Protein AF-X0Y6X8-F1 (afdb_monomer)

Mean predicted aligned error: 3.54 Å

Nearest PDB structures (foldseek):
  1eyv-assembly1_A  TM=9.702E-01  e=8.650E-05  Mycobacterium tuberculosis
  1tzw-assembly1_A  TM=9.532E-01  e=3.437E-04  Thermotoga maritima
  3imq-assembly1_A  TM=9.100E-01  e=3.437E-04  Escherichia coli K-12
  4eya-assembly1_A  TM=8.983E-01  e=1.487E-01  Aquifex aeolicus VF5
  3r2d-assembly1_A  TM=9.081E-01  e=2.071E-01  Aquifex aeolicus

InterPro domains:
  IPR006027 NusB/RsmB/TIM44 [PF01029] (2-71)
  IPR011605 NusB antitermination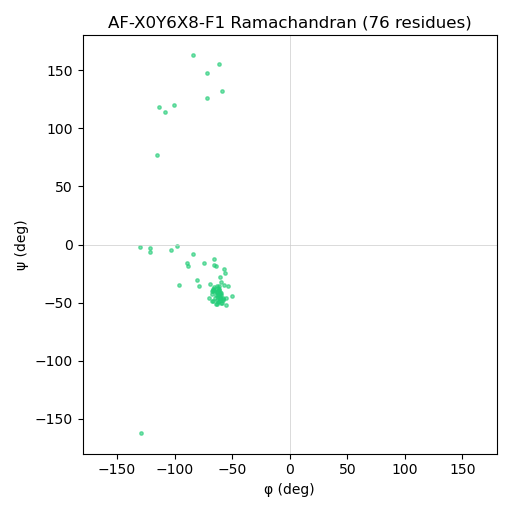 factor [PTHR11078] (8-74)
  IPR011605 NusB antitermination factor [TIGR01951] (1-72)
  IPR035926 NusB-like superfamily [G3DSA:1.10.940.10] (1-78)
  IP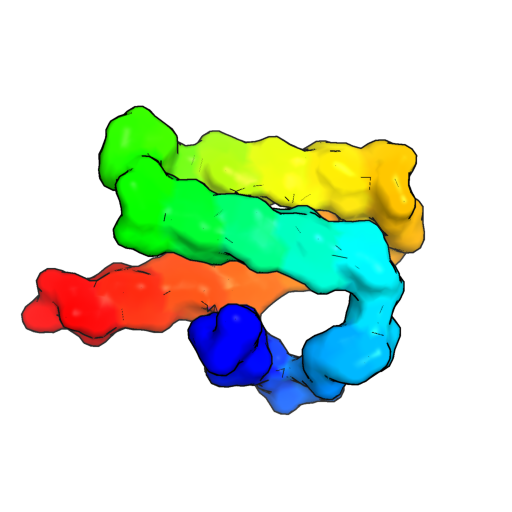R035926 NusB-like superfamily [SSF48013] (4-74)

Secondary structure (DSSP, 8-state):
-HHHHHT-SS--GGGS-HHHHHHHHHHHHHHHH-TTS-HHHHHHHHHHHHHHHS-TTHHHHHHHHHHHHHHHHHHHH-

Sequence (78 aa):
DELIVASTIKWQLSRLSAVDKSILRLAVYQLKFCPDIPPRVVINEAIELAKKFSTNKSPAFVNGVLDAVLRKLKAQND

Organism: NCBI:txid412755

Solvent-accessible surface area (backbone atoms only — not comparable to full-atom values): 4525 Å² total; per-residue (Å²): 109,68,65,56,50,78,32,40,94,86,57,62,73,83,78,48,53,75,60,58,50,51,43,50,52,52,38,52,47,41,72,74,74,35,91,88,54,59,62,67,56,46,50,50,53,41,26,52,49,23,62,74,70,52,52,94,65,36,28,65,49,50,46,54,37,50,55,40,36,52,54,52,56,51,68,71,76,110

Foldseek 3Di:
DVLLVVLDPPDDPVPDDPQLNVLLVVLLCCLQPVPVDDNVNSLVVSLVSCVVPHDPCSSVVSNSSSVSSNVVVVVVVD

pLDDT: mean 90.55, std 10.4, range [53.31, 98.5]

Radius of gyration: 11.65 Å; Cα contacts (8 Å, |Δi|>4): 69; chains: 1; bounding box: 31×17×32 Å

Structure (mmCIF, N/CA/C/O backbone):
data_AF-X0Y6X8-F1
#
_entry.id   AF-X0Y6X8-F1
#
loop_
_atom_site.group_PDB
_atom_site.id
_atom_site.type_symbol
_atom_site.label_atom_id
_atom_site.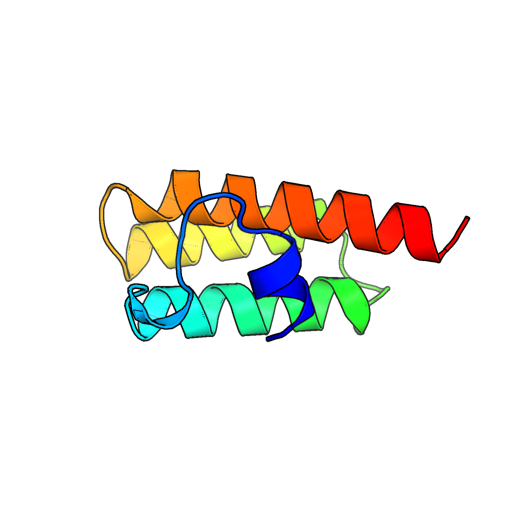label_alt_id
_atom_site.label_comp_id
_atom_site.label_asym_id
_atom_site.label_entity_id
_atom_site.label_seq_id
_atom_site.pdbx_PDB_ins_code
_atom_site.Cartn_x
_atom_site.Cartn_y
_atom_site.Cartn_z
_atom_site.occupancy
_atom_site.B_iso_or_equiv
_atom_site.auth_seq_id
_atom_site.auth_comp_id
_atom_site.auth_asym_id
_atom_site.auth_atom_id
_atom_site.pdbx_PDB_model_num
ATOM 1 N N . ASP A 1 1 ? -9.629 -7.188 -2.430 1.00 83.25 1 ASP A N 1
ATOM 2 C CA . ASP A 1 1 ? -9.360 -6.444 -3.681 1.00 83.25 1 ASP A CA 1
ATOM 3 C C . ASP A 1 1 ? -10.353 -5.338 -3.989 1.00 83.25 1 ASP A C 1
ATOM 5 O O . ASP A 1 1 ? -9.908 -4.272 -4.386 1.00 83.25 1 ASP A O 1
ATOM 9 N N . GLU A 1 2 ? -11.657 -5.529 -3.784 1.00 88.06 2 GLU A N 1
ATOM 10 C CA . GLU A 1 2 ? -12.684 -4.516 -4.097 1.00 88.06 2 GLU A CA 1
ATOM 11 C C . GLU A 1 2 ? -12.381 -3.122 -3.531 1.00 88.06 2 GLU A C 1
ATOM 13 O O . GLU A 1 2 ? -12.455 -2.133 -4.253 1.00 88.06 2 GLU A O 1
ATOM 18 N N . LEU A 1 3 ? -11.947 -3.040 -2.269 1.00 88.12 3 LEU A N 1
ATOM 19 C CA . LEU A 1 3 ? -11.574 -1.772 -1.636 1.00 88.12 3 LEU A CA 1
ATOM 20 C C . LEU A 1 3 ? -10.398 -1.073 -2.338 1.00 88.12 3 LEU A C 1
ATOM 22 O O . LEU A 1 3 ? -10.382 0.152 -2.448 1.00 88.12 3 LEU A O 1
ATOM 26 N N . ILE A 1 4 ? -9.435 -1.846 -2.844 1.00 88.00 4 ILE A N 1
ATOM 27 C CA . ILE A 1 4 ? -8.307 -1.331 -3.628 1.00 88.00 4 ILE A CA 1
ATOM 28 C C . ILE A 1 4 ? -8.828 -0.801 -4.969 1.00 88.00 4 ILE A C 1
ATOM 30 O O . ILE A 1 4 ? -8.532 0.339 -5.313 1.00 88.00 4 ILE A O 1
ATOM 34 N N . VAL A 1 5 ? -9.663 -1.572 -5.683 1.00 86.94 5 VAL A N 1
ATOM 35 C CA . VAL A 1 5 ? -10.272 -1.156 -6.967 1.00 86.94 5 VAL A CA 1
ATOM 36 C C . VAL A 1 5 ? -11.081 0.131 -6.801 1.00 86.94 5 VAL A C 1
ATOM 38 O O . VAL A 1 5 ? -10.917 1.081 -7.563 1.00 86.94 5 VAL A O 1
ATOM 41 N N . ALA A 1 6 ? -11.922 0.199 -5.769 1.00 85.50 6 ALA A N 1
ATOM 42 C CA . ALA A 1 6 ? -12.749 1.364 -5.478 1.00 85.50 6 ALA A CA 1
ATOM 43 C C . ALA A 1 6 ? -11.921 2.612 -5.120 1.00 85.50 6 ALA A C 1
ATOM 45 O O . ALA A 1 6 ? -12.443 3.729 -5.154 1.00 85.50 6 ALA A O 1
ATOM 46 N N . SER A 1 7 ? -10.652 2.426 -4.747 1.00 85.50 7 SER A N 1
ATOM 47 C CA . SER A 1 7 ? -9.705 3.484 -4.373 1.00 85.50 7 SER A CA 1
ATOM 48 C C . SER A 1 7 ? -8.775 3.893 -5.520 1.00 85.50 7 SER A C 1
ATOM 50 O O . SER A 1 7 ? -7.976 4.815 -5.366 1.00 85.50 7 SER A O 1
ATOM 52 N N . THR A 1 8 ? -8.898 3.261 -6.691 1.00 78.94 8 THR A N 1
ATOM 53 C CA . THR A 1 8 ? -8.148 3.595 -7.906 1.00 78.94 8 THR A CA 1
ATOM 54 C C . THR A 1 8 ? -9.065 4.249 -8.940 1.00 78.94 8 THR A C 1
ATOM 56 O O . THR A 1 8 ? -9.955 3.606 -9.478 1.00 78.94 8 THR A O 1
ATOM 59 N N . ILE A 1 9 ? -8.843 5.530 -9.258 1.00 63.16 9 ILE A N 1
ATOM 60 C CA . ILE A 1 9 ? -9.728 6.295 -10.166 1.00 63.16 9 ILE A CA 1
ATOM 61 C C . ILE A 1 9 ? -9.437 6.009 -11.654 1.00 63.16 9 ILE A C 1
ATOM 63 O O . ILE A 1 9 ? -10.326 6.088 -12.493 1.00 63.16 9 ILE A O 1
ATOM 67 N N . LYS A 1 10 ? -8.185 5.685 -12.010 1.00 61.34 10 LYS A N 1
ATOM 68 C CA . LYS A 1 10 ? -7.743 5.527 -13.416 1.00 61.34 10 LYS A CA 1
ATOM 69 C C . LYS A 1 10 ? -6.974 4.237 -13.712 1.00 61.34 10 LYS A C 1
ATOM 71 O O . LYS A 1 10 ? -6.568 4.017 -14.849 1.00 61.34 10 LYS A O 1
ATOM 76 N N . TRP A 1 11 ? -6.736 3.400 -12.706 1.00 65.19 11 TRP A N 1
ATOM 77 C CA . TRP A 1 11 ? -5.867 2.233 -12.836 1.00 65.19 11 TRP A CA 1
ATOM 78 C C . TRP A 1 11 ? -6.665 0.949 -12.688 1.00 65.19 11 TRP A C 1
ATOM 80 O O . TRP A 1 11 ? -7.238 0.685 -11.638 1.00 65.19 11 TRP A O 1
ATOM 90 N N . GLN A 1 12 ? -6.678 0.131 -13.740 1.00 63.78 12 GLN A N 1
ATOM 91 C CA . GLN A 1 12 ? -7.190 -1.226 -13.628 1.00 63.78 12 GLN A CA 1
ATOM 92 C C . GLN A 1 12 ? -6.198 -2.059 -12.816 1.00 63.78 12 GLN A C 1
ATOM 94 O O . GLN A 1 12 ? -5.025 -2.163 -13.177 1.00 63.78 12 GLN A O 1
ATOM 99 N N . LEU A 1 13 ? -6.685 -2.699 -11.755 1.00 68.62 13 LEU A N 1
ATOM 100 C CA . LEU A 1 13 ? -5.903 -3.591 -10.891 1.00 68.62 13 LEU A CA 1
ATOM 101 C C . LEU A 1 13 ? -5.235 -4.733 -11.690 1.00 68.62 13 LEU A C 1
ATOM 103 O O . LEU A 1 13 ? -4.181 -5.237 -11.310 1.00 68.62 13 LEU A O 1
ATOM 107 N N . SER A 1 14 ? -5.792 -5.096 -12.851 1.00 68.38 14 SER A N 1
ATOM 108 C CA . SER A 1 14 ? -5.204 -6.047 -13.804 1.00 68.38 14 SER A CA 1
ATOM 109 C C . SER A 1 14 ? -3.833 -5.613 -14.341 1.00 68.38 14 SER A C 1
ATOM 111 O O . SER A 1 14 ? 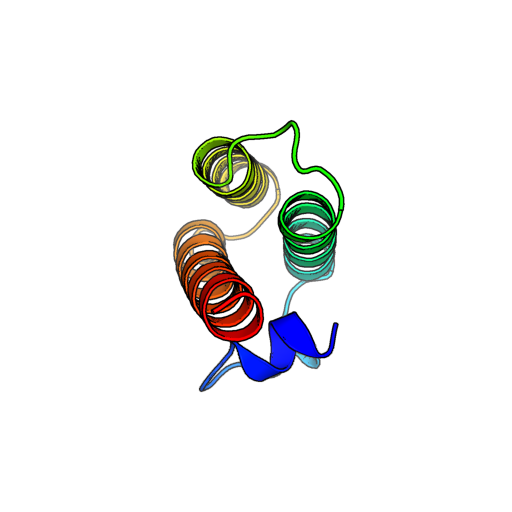-2.990 -6.482 -14.551 1.00 68.38 14 SER A O 1
ATOM 113 N N . ARG A 1 15 ? -3.581 -4.303 -14.491 1.00 78.38 15 ARG A N 1
ATOM 114 C CA . ARG A 1 15 ? -2.339 -3.730 -15.049 1.00 78.38 15 ARG A CA 1
ATOM 115 C C . ARG A 1 15 ? -1.201 -3.587 -14.040 1.00 78.38 15 ARG A C 1
ATOM 117 O O . ARG A 1 15 ? -0.094 -3.227 -14.427 1.00 78.38 15 ARG A O 1
ATOM 124 N N . LEU A 1 16 ? -1.469 -3.827 -12.759 1.00 83.06 16 LEU A N 1
ATOM 125 C CA . LEU A 1 16 ? -0.436 -3.785 -11.730 1.00 83.06 16 LEU A CA 1
ATOM 126 C C . LEU A 1 16 ? 0.491 -4.991 -11.846 1.00 83.06 16 LEU A C 1
ATOM 128 O O . LEU A 1 16 ? 0.053 -6.089 -12.204 1.00 83.06 16 LEU A O 1
ATOM 132 N N . SER A 1 17 ? 1.762 -4.796 -11.496 1.00 90.69 17 SER A N 1
ATOM 133 C CA . SER A 1 17 ? 2.681 -5.917 -11.330 1.00 90.69 17 SER A CA 1
ATOM 134 C C . SER A 1 17 ? 2.177 -6.840 -10.213 1.00 90.69 17 SER A C 1
ATOM 136 O O . SER A 1 17 ? 1.439 -6.418 -9.318 1.00 90.69 17 SER A O 1
ATOM 138 N N . ALA A 1 18 ? 2.565 -8.117 -10.245 1.00 93.19 18 ALA A N 1
ATOM 139 C CA . ALA A 1 18 ? 2.227 -9.040 -9.161 1.00 93.19 18 ALA A CA 1
ATOM 140 C C . ALA A 1 18 ? 2.740 -8.527 -7.800 1.00 93.19 18 ALA A C 1
ATOM 142 O O . ALA A 1 18 ? 2.051 -8.672 -6.794 1.00 93.19 18 ALA A O 1
ATOM 143 N N . VAL A 1 19 ? 3.899 -7.859 -7.795 1.00 95.06 19 VAL A N 1
ATOM 144 C CA . VAL A 1 19 ? 4.499 -7.248 -6.604 1.00 95.06 19 VAL A CA 1
ATOM 145 C C . VAL A 1 19 ? 3.620 -6.123 -6.056 1.00 95.06 19 VAL A C 1
ATOM 147 O O . VAL A 1 19 ? 3.249 -6.169 -4.886 1.00 95.06 19 VAL A O 1
ATOM 150 N N . ASP A 1 20 ? 3.204 -5.165 -6.891 1.00 93.94 20 ASP A N 1
ATOM 151 C CA . ASP A 1 20 ? 2.362 -4.045 -6.441 1.00 93.94 20 ASP A CA 1
ATOM 152 C C . ASP A 1 20 ? 1.018 -4.539 -5.886 1.00 93.94 20 ASP A C 1
ATOM 154 O O . ASP A 1 20 ? 0.540 -4.036 -4.869 1.00 93.94 20 ASP A O 1
ATOM 158 N N . LYS A 1 21 ? 0.417 -5.565 -6.511 1.00 93.69 21 LYS A N 1
ATOM 159 C CA . LYS A 1 21 ? -0.824 -6.177 -6.002 1.00 93.69 21 LYS A CA 1
ATOM 160 C C . LYS A 1 21 ? -0.617 -6.787 -4.621 1.00 93.69 21 LYS A C 1
ATOM 162 O O . LYS A 1 21 ? -1.457 -6.590 -3.747 1.00 93.69 21 LYS A O 1
ATOM 167 N N . SER A 1 22 ? 0.471 -7.528 -4.427 1.00 96.31 22 SER A N 1
ATOM 168 C CA . SER A 1 22 ? 0.782 -8.164 -3.144 1.00 96.31 22 SER A CA 1
ATOM 169 C C . SER A 1 22 ? 1.030 -7.132 -2.045 1.00 96.31 22 SER A C 1
ATOM 171 O O . SER A 1 22 ? 0.464 -7.264 -0.963 1.00 96.31 22 SER A O 1
ATOM 173 N N . ILE A 1 23 ? 1.787 -6.070 -2.344 1.00 97.31 23 ILE A N 1
ATOM 174 C CA . ILE A 1 23 ? 2.039 -4.962 -1.410 1.00 97.31 23 ILE A CA 1
ATOM 175 C C . ILE A 1 23 ? 0.721 -4.299 -0.997 1.00 97.31 23 ILE A C 1
ATOM 177 O O . ILE A 1 23 ? 0.444 -4.162 0.193 1.00 97.31 23 ILE A O 1
ATOM 181 N N . LEU A 1 24 ? -0.125 -3.937 -1.967 1.00 96.19 24 LEU A N 1
ATOM 182 C CA . LEU A 1 24 ? -1.407 -3.295 -1.680 1.00 96.19 24 LEU A CA 1
ATOM 183 C C . LEU A 1 24 ? -2.335 -4.203 -0.871 1.00 96.19 24 LEU A C 1
ATOM 185 O O . LEU A 1 24 ? -2.960 -3.740 0.076 1.00 96.19 24 LEU A O 1
ATOM 189 N N . ARG A 1 25 ? -2.426 -5.493 -1.207 1.00 96.56 25 ARG A N 1
ATOM 190 C CA . ARG A 1 25 ? -3.258 -6.449 -0.461 1.00 96.56 25 ARG A CA 1
ATOM 191 C C . ARG A 1 25 ? -2.813 -6.578 0.991 1.00 96.56 25 ARG A C 1
ATOM 193 O O . ARG A 1 25 ? -3.666 -6.528 1.873 1.00 96.56 25 ARG A O 1
ATOM 200 N N . LEU A 1 26 ? -1.508 -6.704 1.228 1.00 97.94 26 LEU A N 1
ATOM 201 C CA . LEU A 1 26 ? -0.949 -6.803 2.574 1.00 97.94 26 LEU A CA 1
ATOM 202 C C . LEU A 1 26 ? -1.227 -5.533 3.386 1.00 97.94 26 LEU A C 1
ATOM 204 O O . LEU A 1 26 ? -1.765 -5.613 4.488 1.00 97.94 26 LEU A O 1
ATOM 208 N N . ALA A 1 27 ? -0.940 -4.365 2.813 1.00 97.94 27 ALA A N 1
ATOM 209 C CA . ALA A 1 27 ? -1.163 -3.090 3.480 1.00 97.94 27 ALA A CA 1
ATOM 210 C C . ALA A 1 27 ? -2.651 -2.860 3.789 1.00 97.94 27 ALA A C 1
ATOM 212 O O . ALA A 1 27 ? -3.006 -2.476 4.898 1.00 97.94 27 ALA A O 1
ATOM 213 N N . VAL A 1 28 ? -3.552 -3.153 2.846 1.00 97.06 28 VAL A N 1
ATOM 214 C CA . VAL A 1 28 ? -4.999 -3.026 3.079 1.00 97.06 28 VAL A CA 1
ATOM 215 C C . VAL A 1 28 ? -5.503 -4.013 4.129 1.00 97.06 28 VAL A C 1
ATOM 217 O O . VAL A 1 28 ? -6.372 -3.652 4.921 1.00 97.06 28 VAL A O 1
ATOM 220 N N . TYR A 1 29 ? -4.961 -5.232 4.172 1.00 97.31 29 TYR A N 1
ATOM 221 C CA . TYR A 1 29 ? -5.261 -6.175 5.247 1.00 97.31 29 TYR A CA 1
ATOM 222 C C . TYR A 1 29 ? -4.872 -5.592 6.612 1.00 97.31 29 TYR A C 1
ATOM 224 O O . TYR A 1 29 ? -5.715 -5.535 7.504 1.00 97.31 29 TYR A O 1
ATOM 232 N N . GLN A 1 30 ? -3.646 -5.077 6.748 1.00 97.69 30 GLN A N 1
ATOM 233 C CA . GLN A 1 30 ? -3.177 -4.472 7.998 1.00 97.69 30 GLN A CA 1
ATOM 234 C C . GLN A 1 30 ? -4.035 -3.268 8.406 1.00 97.69 30 GLN A 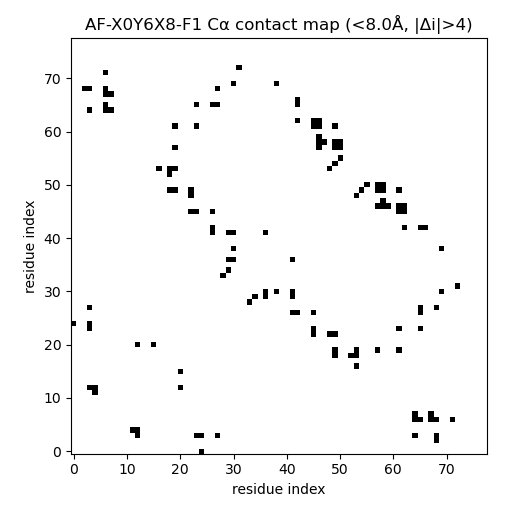C 1
ATOM 236 O O . GLN A 1 30 ? -4.481 -3.197 9.545 1.00 97.69 30 GLN A O 1
ATOM 241 N N . LEU A 1 31 ? -4.359 -2.373 7.466 1.00 96.38 31 LEU A N 1
ATOM 242 C CA . LEU A 1 31 ? -5.210 -1.206 7.733 1.00 96.38 31 LEU A CA 1
ATOM 243 C C . LEU A 1 31 ? -6.621 -1.571 8.216 1.00 96.38 31 LEU A C 1
ATOM 245 O O . LEU A 1 31 ? -7.248 -0.766 8.900 1.00 96.38 31 LEU A O 1
ATOM 249 N N . LYS A 1 32 ? -7.145 -2.738 7.827 1.00 9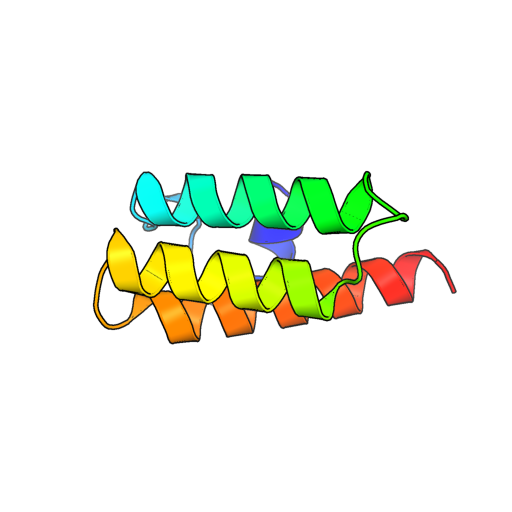5.62 32 LYS A N 1
ATOM 250 C CA . LYS A 1 32 ? -8.518 -3.148 8.144 1.00 95.62 32 LYS A CA 1
ATOM 251 C C . LYS A 1 32 ? -8.612 -4.041 9.380 1.00 95.62 32 LYS A C 1
ATOM 253 O O . LYS A 1 32 ? -9.609 -3.975 10.090 1.00 95.62 32 LYS A O 1
ATOM 258 N N . PHE A 1 33 ? -7.621 -4.897 9.602 1.00 96.06 33 PHE A N 1
ATOM 259 C CA . PHE A 1 33 ? -7.723 -5.989 10.571 1.00 96.06 33 PHE A CA 1
ATOM 260 C C . PHE A 1 33 ? -6.661 -5.947 11.674 1.00 96.06 33 PHE A C 1
ATOM 262 O O . PHE A 1 33 ? -6.763 -6.728 12.614 1.00 96.06 33 PHE A O 1
ATOM 269 N N . CYS A 1 34 ? -5.678 -5.044 11.596 1.00 96.12 34 CYS A N 1
ATOM 270 C CA . CYS A 1 34 ? -4.626 -4.888 12.605 1.00 96.12 34 CYS A CA 1
ATOM 271 C C . CYS A 1 34 ? -4.740 -3.509 13.288 1.00 96.12 34 CYS A C 1
ATOM 273 O O . CYS A 1 34 ? -3.989 -2.592 12.944 1.00 96.12 34 CYS A O 1
ATOM 275 N N . PRO A 1 35 ? -5.698 -3.317 14.220 1.00 92.81 35 PRO A N 1
ATOM 276 C CA . PRO A 1 35 ? -5.944 -2.023 14.875 1.00 92.81 35 PRO A CA 1
ATOM 277 C C . PRO A 1 35 ? -4.783 -1.556 15.769 1.00 92.81 35 PRO A C 1
ATOM 279 O O . PRO A 1 35 ? -4.689 -0.381 16.113 1.00 92.81 35 PRO A O 1
ATOM 282 N N . ASP A 1 36 ? -3.902 -2.477 16.140 1.00 96.62 36 ASP A N 1
ATOM 283 C CA . ASP A 1 36 ? -2.674 -2.284 16.903 1.00 96.62 36 ASP A CA 1
ATOM 284 C C . ASP A 1 36 ? -1.539 -1.647 16.083 1.00 96.62 36 ASP A C 1
ATOM 286 O O . ASP A 1 36 ? -0.585 -1.120 16.659 1.00 96.62 36 ASP A O 1
ATOM 290 N N . ILE A 1 37 ? -1.644 -1.634 14.749 1.00 96.69 37 ILE A N 1
ATOM 291 C CA . ILE A 1 37 ? -0.630 -1.048 13.869 1.00 96.69 37 ILE A CA 1
ATOM 292 C C . ILE A 1 37 ? -1.087 0.344 13.405 1.00 96.69 37 ILE A C 1
ATOM 294 O O . ILE A 1 37 ? -2.095 0.466 12.704 1.00 96.69 37 ILE A O 1
ATOM 298 N N . PRO A 1 38 ? -0.335 1.422 13.707 1.00 97.44 38 PRO A N 1
ATOM 299 C CA . PRO A 1 38 ? -0.698 2.757 13.250 1.00 97.44 38 PRO A CA 1
ATOM 300 C C . PRO A 1 38 ? -0.774 2.832 11.712 1.00 97.44 38 PRO A C 1
ATOM 302 O O . PRO A 1 38 ? 0.195 2.458 11.043 1.00 97.44 38 PRO A O 1
ATOM 305 N N . PRO A 1 39 ? -1.841 3.406 11.115 1.00 97.19 39 PRO A N 1
ATOM 306 C CA . PRO A 1 39 ? -2.003 3.462 9.657 1.00 97.19 39 PRO A CA 1
ATOM 307 C C . PRO A 1 39 ? -0.817 4.079 8.908 1.00 97.19 39 PRO A C 1
ATOM 309 O O . PRO A 1 39 ? -0.451 3.627 7.826 1.00 97.19 39 PRO A O 1
ATOM 312 N N . ARG A 1 40 ? -0.171 5.088 9.505 1.00 97.00 40 ARG A N 1
ATOM 313 C CA . ARG A 1 40 ? 1.020 5.734 8.937 1.00 97.00 40 ARG A CA 1
ATOM 314 C C . ARG A 1 40 ? 2.204 4.773 8.809 1.00 97.00 40 ARG A C 1
ATOM 316 O O . ARG A 1 40 ? 2.956 4.880 7.848 1.00 97.00 40 ARG A O 1
ATOM 323 N N . VAL A 1 41 ? 2.367 3.853 9.762 1.00 98.25 41 VAL A N 1
ATOM 324 C CA . VAL A 1 41 ? 3.427 2.836 9.720 1.00 98.25 41 VAL A CA 1
ATOM 325 C C . VAL A 1 41 ? 3.159 1.876 8.566 1.00 98.25 41 VAL A C 1
ATOM 327 O O . VAL A 1 41 ? 4.033 1.695 7.728 1.00 98.25 41 VAL A O 1
ATOM 330 N N . VAL A 1 42 ? 1.930 1.363 8.448 1.00 98.31 42 VAL A N 1
ATOM 331 C CA . VAL A 1 42 ? 1.532 0.468 7.345 1.00 98.31 42 VAL A CA 1
ATOM 332 C C . VAL A 1 42 ? 1.805 1.097 5.975 1.00 98.31 42 VAL A C 1
ATOM 334 O O . VAL A 1 42 ? 2.366 0.451 5.091 1.00 98.31 42 VAL A O 1
ATOM 337 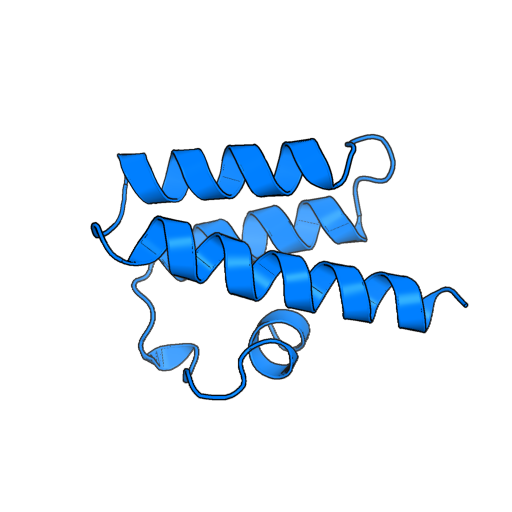N N . ILE A 1 43 ? 1.434 2.369 5.799 1.00 98.06 43 ILE A N 1
ATOM 338 C CA . ILE A 1 43 ? 1.638 3.091 4.536 1.00 98.06 43 ILE A CA 1
ATOM 339 C C . ILE A 1 43 ? 3.132 3.264 4.237 1.00 98.06 43 ILE A C 1
ATOM 341 O O . ILE A 1 43 ? 3.560 2.979 3.120 1.00 98.06 43 ILE A O 1
ATOM 345 N N . ASN A 1 44 ? 3.932 3.679 5.223 1.00 98.50 44 ASN A N 1
ATOM 346 C CA . ASN A 1 44 ? 5.374 3.849 5.043 1.00 98.50 44 ASN A CA 1
ATOM 347 C C . ASN A 1 44 ? 6.062 2.532 4.655 1.00 98.50 44 ASN A C 1
ATOM 349 O O . ASN A 1 44 ? 6.811 2.508 3.681 1.00 98.50 44 ASN A O 1
ATOM 353 N N . GLU A 1 45 ? 5.765 1.430 5.348 1.00 98.06 45 GLU A N 1
ATOM 354 C CA . GLU A 1 45 ? 6.354 0.120 5.039 1.00 98.06 45 GLU A CA 1
ATOM 355 C C . GLU A 1 45 ? 5.972 -0.359 3.633 1.00 98.06 45 GLU A C 1
ATOM 357 O O . GLU A 1 45 ? 6.811 -0.855 2.880 1.00 98.06 45 GLU A O 1
ATOM 362 N N . ALA A 1 46 ? 4.722 -0.143 3.215 1.00 98.25 46 ALA A N 1
ATOM 363 C CA . ALA A 1 46 ? 4.287 -0.480 1.864 1.00 98.25 46 ALA A CA 1
ATOM 364 C C . ALA A 1 46 ? 5.047 0.312 0.782 1.00 98.25 46 ALA A C 1
ATOM 366 O O . ALA A 1 46 ? 5.379 -0.233 -0.275 1.00 98.25 46 ALA A O 1
ATOM 367 N N . ILE A 1 47 ? 5.354 1.585 1.043 1.00 98.12 47 ILE A N 1
ATOM 368 C CA . ILE A 1 47 ? 6.143 2.438 0.144 1.00 98.12 47 ILE A CA 1
ATOM 369 C C . ILE A 1 47 ? 7.591 1.946 0.064 1.00 98.12 47 ILE A C 1
ATOM 371 O O . ILE A 1 47 ? 8.143 1.875 -1.036 1.00 98.12 47 ILE A O 1
ATOM 375 N N . GLU A 1 48 ? 8.200 1.575 1.190 1.00 98.31 48 GLU A N 1
ATOM 376 C CA . GLU A 1 48 ? 9.561 1.028 1.212 1.00 98.31 48 GLU A CA 1
ATOM 377 C C . GLU A 1 48 ? 9.652 -0.320 0.480 1.00 98.31 48 GLU A C 1
ATOM 379 O O . GLU A 1 48 ? 10.565 -0.532 -0.323 1.00 98.31 48 GLU A O 1
ATOM 384 N N . LEU A 1 49 ? 8.656 -1.199 0.639 1.00 98.00 49 LEU A N 1
ATOM 385 C CA . LEU A 1 49 ? 8.555 -2.431 -0.150 1.00 98.00 49 LEU A CA 1
ATOM 386 C C . LEU A 1 49 ? 8.447 -2.137 -1.652 1.00 98.00 49 LEU A C 1
ATOM 388 O O . LEU A 1 49 ? 9.105 -2.793 -2.461 1.00 98.00 49 LEU A O 1
ATOM 392 N N . ALA A 1 50 ? 7.662 -1.128 -2.037 1.00 97.25 50 ALA A N 1
ATOM 393 C CA . ALA A 1 50 ? 7.512 -0.738 -3.436 1.00 97.25 50 ALA A CA 1
ATOM 394 C C . ALA A 1 50 ? 8.815 -0.175 -4.025 1.00 97.25 50 ALA A C 1
ATOM 396 O O . ALA A 1 50 ? 9.139 -0.481 -5.172 1.00 97.25 50 ALA A O 1
ATOM 397 N N . LYS A 1 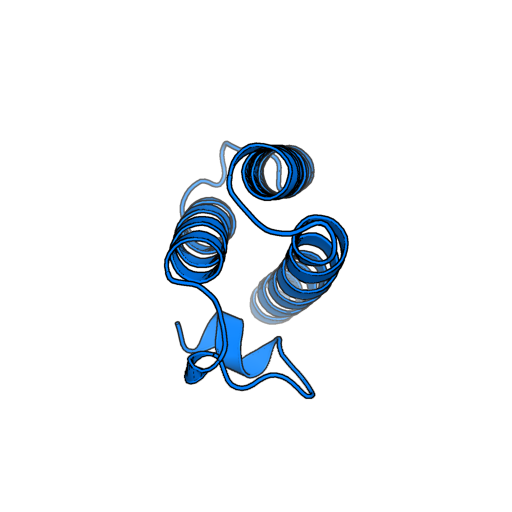51 ? 9.586 0.597 -3.246 1.00 97.06 51 LYS A N 1
ATOM 398 C CA . LYS A 1 51 ? 10.918 1.085 -3.651 1.00 97.06 51 LYS A CA 1
ATOM 399 C C . LYS A 1 51 ? 11.898 -0.063 -3.865 1.00 97.06 51 LYS A C 1
ATOM 401 O O . LYS A 1 51 ? 12.686 -0.025 -4.802 1.00 97.06 51 LYS A O 1
ATOM 406 N N . LYS A 1 52 ? 11.858 -1.067 -2.986 1.00 97.50 52 LYS A N 1
ATOM 407 C CA . LYS A 1 52 ? 12.824 -2.169 -2.977 1.00 97.50 52 LYS A CA 1
ATOM 408 C C . LYS A 1 52 ? 12.549 -3.231 -4.040 1.00 97.50 52 LYS A C 1
ATOM 410 O O . LYS A 1 52 ? 13.493 -3.810 -4.568 1.00 97.50 52 LYS A O 1
ATOM 415 N N . PHE A 1 53 ? 11.278 -3.511 -4.327 1.00 96.44 53 PHE A N 1
ATOM 416 C CA . PHE A 1 53 ? 10.887 -4.688 -5.113 1.00 96.44 53 PHE A CA 1
ATOM 417 C C . PHE A 1 53 ? 10.100 -4.377 -6.389 1.00 96.44 53 PHE A C 1
ATOM 419 O O . PHE A 1 53 ? 9.759 -5.303 -7.124 1.00 96.44 53 PHE A O 1
ATOM 426 N N . SER A 1 54 ? 9.787 -3.109 -6.662 1.00 93.88 54 SER A N 1
ATOM 427 C CA . SER A 1 54 ? 8.957 -2.719 -7.804 1.00 93.88 54 SER A CA 1
ATOM 428 C C . SER A 1 54 ? 9.613 -1.612 -8.639 1.00 93.88 54 SER A C 1
ATOM 430 O O . SER A 1 54 ? 10.826 -1.423 -8.612 1.00 93.88 54 SER A O 1
ATOM 432 N N . THR A 1 55 ? 8.828 -0.917 -9.462 1.00 91.69 55 THR A N 1
ATOM 433 C CA . THR A 1 55 ? 9.332 0.116 -10.380 1.00 91.69 55 THR A CA 1
ATOM 434 C C . THR A 1 55 ? 9.484 1.477 -9.701 1.00 91.69 55 THR A C 1
ATOM 436 O O . THR A 1 55 ? 8.814 1.770 -8.715 1.00 91.69 55 THR A O 1
ATOM 439 N N . ASN A 1 56 ? 10.246 2.390 -10.312 1.00 90.56 56 ASN A N 1
ATOM 440 C CA . ASN A 1 56 ? 10.408 3.771 -9.824 1.00 90.56 56 ASN A CA 1
ATOM 441 C C . ASN A 1 56 ? 9.085 4.553 -9.681 1.00 90.56 56 ASN A C 1
ATOM 443 O O . ASN A 1 56 ? 9.029 5.544 -8.958 1.00 90.56 56 ASN A O 1
ATOM 447 N N . LYS A 1 57 ? 8.014 4.134 -10.370 1.00 91.38 57 LYS A N 1
ATOM 448 C CA . LYS A 1 57 ? 6.684 4.764 -10.280 1.00 91.38 57 LYS A CA 1
ATOM 449 C C . LYS A 1 57 ? 5.823 4.177 -9.157 1.00 91.38 57 LYS A C 1
ATOM 451 O O . LYS A 1 57 ? 4.857 4.813 -8.734 1.00 91.38 57 LYS A O 1
ATOM 456 N N . SER A 1 58 ? 6.164 2.988 -8.671 1.00 93.56 58 SER A N 1
ATOM 457 C CA . SER A 1 58 ? 5.367 2.235 -7.705 1.00 93.56 58 SER A CA 1
ATOM 458 C C . SER A 1 58 ? 5.264 2.891 -6.321 1.00 93.56 58 SER A C 1
ATOM 460 O O . SER A 1 58 ? 4.157 2.899 -5.793 1.00 93.56 58 SER A O 1
ATOM 462 N N . PRO A 1 59 ? 6.309 3.516 -5.738 1.00 96.12 59 PRO A N 1
ATOM 463 C CA . PRO A 1 59 ? 6.208 4.152 -4.418 1.00 96.12 59 PRO A CA 1
ATOM 464 C C . PRO A 1 59 ? 5.128 5.240 -4.346 1.00 96.12 59 PRO A C 1
ATOM 466 O O . PRO A 1 59 ? 4.282 5.230 -3.454 1.00 96.12 59 PRO A O 1
ATOM 469 N N . ALA A 1 60 ? 5.111 6.147 -5.329 1.00 94.12 60 ALA A N 1
ATOM 470 C CA . ALA A 1 60 ? 4.116 7.217 -5.405 1.00 94.12 60 ALA A CA 1
ATOM 471 C C . ALA A 1 60 ? 2.705 6.665 -5.661 1.00 94.12 60 ALA A C 1
ATOM 473 O O . ALA A 1 60 ? 1.728 7.147 -5.086 1.00 94.12 60 ALA A O 1
ATOM 474 N N . PHE A 1 61 ? 2.603 5.631 -6.501 1.00 92.38 61 PHE A N 1
ATOM 475 C CA . PHE A 1 61 ? 1.343 4.949 -6.769 1.00 92.38 61 PHE A CA 1
ATOM 476 C C . PHE A 1 61 ? 0.780 4.270 -5.512 1.00 92.38 61 PHE A C 1
ATOM 478 O O . PHE A 1 61 ? -0.373 4.513 -5.158 1.00 92.38 61 PHE A O 1
ATOM 485 N N . VAL A 1 62 ? 1.591 3.472 -4.810 1.00 95.12 62 VAL A N 1
ATOM 486 C CA . VAL A 1 62 ? 1.202 2.777 -3.575 1.00 95.12 62 VAL A CA 1
ATOM 487 C C . VAL A 1 62 ? 0.747 3.775 -2.515 1.00 95.12 62 VAL A C 1
ATOM 489 O O . VAL A 1 62 ? -0.332 3.588 -1.956 1.00 95.12 62 VAL A O 1
ATOM 492 N N . ASN A 1 63 ? 1.491 4.869 -2.309 1.00 96.25 63 ASN A N 1
ATOM 493 C CA . ASN A 1 63 ? 1.081 5.927 -1.385 1.00 96.25 63 ASN A CA 1
ATOM 494 C C . ASN A 1 63 ? -0.315 6.473 -1.730 1.00 96.25 63 ASN A C 1
ATOM 496 O O . ASN A 1 63 ? -1.212 6.476 -0.893 1.00 96.25 63 ASN A O 1
ATOM 500 N N . GLY A 1 64 ? -0.528 6.870 -2.990 1.00 94.12 64 GLY A N 1
ATOM 501 C CA . GLY A 1 64 ? -1.801 7.448 -3.423 1.00 94.12 64 GLY A CA 1
ATOM 502 C C . GLY A 1 64 ? -2.996 6.499 -3.266 1.00 94.12 64 GLY A C 1
ATOM 503 O O . GLY A 1 64 ? -4.084 6.938 -2.886 1.00 94.12 64 GLY A O 1
ATOM 504 N N . VAL A 1 65 ? -2.804 5.202 -3.531 1.00 94.38 65 VAL A N 1
ATOM 505 C CA . VAL A 1 65 ? -3.859 4.192 -3.353 1.00 94.38 65 VAL A CA 1
ATOM 506 C C . VAL A 1 65 ? -4.159 3.965 -1.877 1.00 94.38 65 VAL A C 1
ATOM 508 O O . VAL A 1 65 ? -5.330 3.951 -1.501 1.00 94.38 65 VAL A O 1
ATOM 511 N N . LEU A 1 66 ? -3.138 3.807 -1.032 1.00 96.12 66 LEU A N 1
ATOM 512 C CA . LEU A 1 66 ? -3.348 3.540 0.391 1.00 96.12 66 LEU A CA 1
ATOM 513 C C . LEU A 1 66 ? -3.937 4.746 1.133 1.00 96.12 66 LEU A C 1
ATOM 515 O O . LEU A 1 66 ? -4.801 4.552 1.985 1.00 96.12 66 LEU A O 1
ATOM 519 N N . ASP A 1 67 ? -3.587 5.975 0.746 1.00 95.62 67 ASP A N 1
ATOM 520 C CA . ASP A 1 67 ? -4.251 7.186 1.244 1.00 95.62 67 ASP A CA 1
ATOM 521 C C . ASP A 1 67 ? -5.748 7.192 0.894 1.00 95.62 67 ASP A C 1
ATOM 523 O O . ASP A 1 67 ? -6.600 7.530 1.721 1.00 95.62 67 ASP A O 1
ATOM 527 N N . ALA A 1 68 ? -6.100 6.797 -0.335 1.00 94.19 68 ALA A N 1
ATOM 528 C CA . ALA A 1 68 ? -7.493 6.696 -0.762 1.00 94.19 68 ALA A CA 1
ATOM 529 C C . ALA A 1 68 ? -8.253 5.584 -0.024 1.00 94.19 68 ALA A C 1
ATOM 531 O O . ALA A 1 68 ? -9.399 5.803 0.378 1.00 94.19 68 ALA A O 1
ATOM 532 N N . VAL A 1 69 ? -7.611 4.435 0.209 1.00 95.00 69 VAL A N 1
ATOM 533 C CA . VAL A 1 69 ? -8.169 3.348 1.022 1.00 95.00 69 VAL A CA 1
ATOM 534 C C . VAL A 1 69 ? -8.417 3.821 2.453 1.00 95.00 69 VAL A C 1
ATOM 536 O O . VAL A 1 69 ? -9.519 3.641 2.968 1.00 95.00 69 VAL A O 1
ATOM 539 N N . LEU A 1 70 ? -7.432 4.466 3.084 1.00 95.00 70 LEU A N 1
ATOM 540 C CA . LEU A 1 70 ? -7.538 4.930 4.465 1.00 95.00 70 LEU A CA 1
ATOM 541 C C . LEU A 1 70 ? -8.679 5.941 4.640 1.00 95.00 70 LEU A C 1
ATOM 543 O O . LEU A 1 70 ? -9.431 5.849 5.607 1.00 95.00 70 LEU A O 1
ATOM 547 N N . ARG A 1 71 ? -8.856 6.870 3.689 1.00 93.69 71 ARG A N 1
ATOM 548 C CA . ARG A 1 71 ? -9.999 7.802 3.696 1.00 93.69 71 ARG A CA 1
ATOM 549 C C . ARG A 1 71 ? -11.342 7.073 3.644 1.00 93.69 71 ARG A C 1
ATOM 551 O O . ARG A 1 71 ? -12.247 7.437 4.385 1.00 93.69 71 ARG A O 1
ATOM 558 N N . LYS A 1 72 ? -11.473 6.043 2.800 1.00 93.06 72 LYS A N 1
ATOM 559 C CA . LYS A 1 72 ? -12.712 5.253 2.705 1.00 93.06 72 LYS A CA 1
ATOM 560 C C . LYS A 1 72 ? -12.988 4.438 3.962 1.00 93.06 72 LYS A C 1
ATOM 562 O O . LYS A 1 72 ? -14.138 4.367 4.367 1.00 93.06 72 LYS A O 1
ATOM 567 N N . LEU A 1 73 ? -11.960 3.841 4.567 1.00 92.44 73 LEU A N 1
ATOM 568 C CA . LEU A 1 73 ? -12.111 3.088 5.814 1.00 92.44 73 LEU A CA 1
ATOM 569 C C . LEU A 1 73 ? -12.582 3.988 6.959 1.00 92.44 73 LEU A C 1
ATOM 571 O O . LEU A 1 73 ? -13.455 3.588 7.715 1.00 92.44 73 LEU A O 1
ATOM 575 N N . LYS A 1 74 ? -12.051 5.213 7.057 1.00 90.38 74 LYS A N 1
ATOM 576 C CA . LYS A 1 74 ? -12.514 6.192 8.051 1.00 90.38 74 LYS A CA 1
ATOM 577 C C . LYS A 1 74 ? -13.978 6.577 7.830 1.00 90.38 74 LYS A C 1
ATOM 579 O O . LYS A 1 74 ? -14.762 6.461 8.753 1.00 90.38 74 LYS A O 1
ATOM 584 N N . A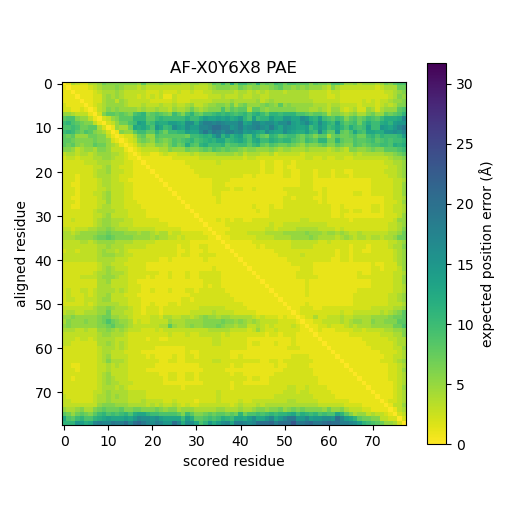LA A 1 75 ? -14.358 6.889 6.591 1.00 88.00 75 ALA A N 1
ATOM 585 C CA . ALA A 1 75 ? -15.737 7.247 6.246 1.00 88.00 75 ALA A CA 1
ATOM 586 C C . ALA A 1 75 ? -16.768 6.106 6.402 1.00 88.00 75 ALA A C 1
ATOM 588 O O . ALA A 1 75 ? -17.958 6.363 6.295 1.00 88.00 75 ALA A O 1
ATOM 589 N N . GLN A 1 76 ? -16.338 4.850 6.573 1.00 76.94 76 GLN A N 1
ATOM 590 C CA . GLN A 1 76 ? -17.225 3.717 6.883 1.00 76.94 76 GLN A CA 1
ATOM 591 C C . GLN A 1 76 ? -17.429 3.510 8.389 1.00 76.94 76 GLN A C 1
ATOM 593 O O . GLN A 1 76 ? -18.327 2.766 8.773 1.00 76.94 76 GLN A O 1
ATOM 598 N N . ASN A 1 77 ? -16.568 4.111 9.213 1.00 64.38 77 ASN A N 1
ATOM 599 C CA . ASN A 1 77 ? -16.582 3.982 10.667 1.00 64.38 77 ASN A CA 1
ATOM 600 C C . ASN A 1 77 ? -17.189 5.215 11.367 1.00 64.38 77 ASN A C 1
ATOM 602 O O . ASN A 1 77 ? -17.310 5.187 12.592 1.00 64.38 77 ASN A O 1
ATOM 606 N N . ASP A 1 78 ? -17.534 6.257 10.602 1.00 53.31 78 ASP A N 1
ATOM 607 C CA . ASP A 1 78 ? -18.286 7.449 11.023 1.00 53.31 78 ASP A CA 1
ATOM 608 C C . ASP A 1 78 ? -19.781 7.271 10.698 1.00 53.31 78 ASP A C 1
ATOM 610 O O . ASP A 1 78 ? -20.623 7.696 11.523 1.00 53.31 78 ASP A O 1
#